Protein AF-A0A5S4V5I1-F1 (afdb_monomer)

InterPro domains:
  IPR013785 Aldolase-type TIM barrel [G3DSA:3.20.20.70] (1-71)
  IPR023885 4Fe4S-binding SPASM domain [PF13186] (3-56)

Structure (mmCIF, N/CA/C/O backbone):
data_AF-A0A5S4V5I1-F1
#
_entry.id   AF-A0A5S4V5I1-F1
#
loop_
_atom_site.group_PDB
_atom_site.id
_atom_site.type_symbol
_atom_site.label_atom_id
_atom_site.label_alt_id
_atom_site.label_comp_id
_atom_site.label_asym_id
_atom_site.label_entity_id
_atom_site.label_seq_id
_atom_site.pdbx_PDB_ins_code
_atom_site.Cartn_x
_atom_site.Cartn_y
_atom_site.Cartn_z
_atom_site.occupancy
_atom_site.B_iso_or_equiv
_atom_site.auth_seq_id
_atom_site.auth_comp_id
_atom_site.auth_asym_id
_atom_site.auth_atom_id
_atom_site.pdbx_PDB_model_num
ATOM 1 N N . SER A 1 1 ? 4.883 3.022 5.583 1.00 49.34 1 SER A N 1
ATOM 2 C CA . SER A 1 1 ? 4.275 4.260 6.101 1.00 49.34 1 SER A CA 1
ATOM 3 C C . SER A 1 1 ? 4.050 4.049 7.581 1.00 49.34 1 SER A C 1
ATOM 5 O O . SER A 1 1 ? 3.433 3.049 7.913 1.00 49.34 1 SER A O 1
ATOM 7 N N . PHE A 1 2 ? 4.632 4.866 8.455 1.00 54.59 2 PHE A N 1
ATOM 8 C CA . PHE A 1 2 ? 4.428 4.781 9.914 1.00 54.59 2 PHE A CA 1
ATOM 9 C C . PHE A 1 2 ? 3.633 5.980 10.451 1.00 54.59 2 PHE A C 1
ATOM 11 O O . PHE A 1 2 ? 3.350 6.042 11.640 1.00 54.59 2 PHE A O 1
ATOM 18 N N . ASP A 1 3 ? 3.236 6.883 9.552 1.00 66.19 3 ASP A N 1
ATOM 19 C CA . ASP A 1 3 ? 2.647 8.186 9.871 1.00 66.19 3 ASP A CA 1
ATOM 20 C C . ASP A 1 3 ? 1.151 8.244 9.511 1.00 66.19 3 ASP A C 1
ATOM 22 O O . ASP A 1 3 ? 0.535 9.304 9.531 1.00 66.19 3 ASP A O 1
ATOM 26 N N . THR A 1 4 ? 0.565 7.109 9.119 1.00 77.75 4 THR A N 1
ATOM 27 C CA . THR A 1 4 ? -0.816 7.014 8.634 1.00 77.75 4 THR A CA 1
ATOM 28 C C . THR A 1 4 ? -1.485 5.771 9.195 1.00 77.75 4 THR A C 1
ATOM 30 O O . THR A 1 4 ? -0.890 4.694 9.169 1.00 77.75 4 THR A O 1
ATOM 33 N N . PHE A 1 5 ? -2.733 5.912 9.618 1.00 87.44 5 PHE A N 1
ATOM 34 C CA . PHE A 1 5 ? -3.622 4.817 9.989 1.00 87.44 5 PHE A CA 1
ATOM 35 C C . PHE A 1 5 ? -4.951 4.975 9.244 1.00 87.44 5 PHE A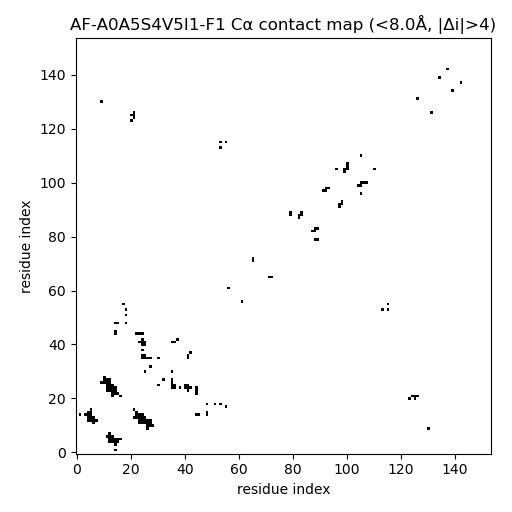 C 1
ATOM 37 O O . PHE A 1 5 ? -5.247 6.027 8.679 1.00 87.44 5 PHE A O 1
ATOM 44 N N . PHE A 1 6 ? -5.740 3.912 9.245 1.00 88.12 6 PHE A N 1
ATOM 45 C CA . PHE A 1 6 ? -7.091 3.868 8.713 1.00 88.12 6 PHE A CA 1
ATOM 46 C C . PHE A 1 6 ? -8.042 3.592 9.868 1.00 88.12 6 PHE A C 1
ATOM 48 O O . PHE A 1 6 ? -7.708 2.810 10.756 1.00 88.12 6 PHE A O 1
ATOM 55 N N . ILE A 1 7 ? -9.208 4.224 9.847 1.00 90.94 7 ILE A N 1
ATOM 56 C CA . ILE A 1 7 ? -10.314 3.903 10.745 1.00 90.94 7 ILE A CA 1
ATOM 57 C C . ILE A 1 7 ? -11.489 3.534 9.853 1.00 90.94 7 ILE A C 1
ATOM 59 O O . ILE A 1 7 ? -11.766 4.244 8.883 1.00 90.94 7 ILE A O 1
ATOM 63 N N . ASP A 1 8 ? -12.130 2.406 10.130 1.00 87.38 8 ASP A N 1
ATOM 64 C CA . ASP A 1 8 ? -13.376 2.058 9.456 1.00 87.38 8 ASP A CA 1
ATOM 65 C C . ASP A 1 8 ? -14.600 2.698 10.147 1.00 87.38 8 ASP A C 1
ATOM 67 O O . ASP A 1 8 ? -14.483 3.229 11.253 1.00 87.38 8 ASP A O 1
ATOM 71 N N . PRO A 1 9 ? -15.796 2.655 9.534 1.00 84.06 9 PRO A N 1
ATOM 72 C CA . PRO A 1 9 ? -17.003 3.222 10.143 1.00 84.06 9 PRO A CA 1
ATOM 73 C C . PRO A 1 9 ? -17.398 2.597 11.490 1.00 84.06 9 PRO A C 1
ATOM 75 O O . PRO A 1 9 ? -18.191 3.176 12.220 1.00 84.06 9 PRO A O 1
ATOM 78 N N . TYR A 1 10 ? -16.854 1.428 11.833 1.00 84.31 10 TYR A N 1
ATOM 79 C CA . TYR A 1 10 ? -17.135 0.718 13.079 1.00 84.31 10 TYR A CA 1
ATOM 80 C C . TYR A 1 10 ? -16.107 1.021 14.174 1.00 84.31 10 TYR A C 1
ATOM 82 O O . TYR A 1 10 ? -16.158 0.412 15.244 1.00 84.31 10 TYR A O 1
ATOM 90 N N . GLY A 1 11 ? -15.175 1.943 13.920 1.00 88.75 11 GLY A N 1
ATOM 91 C CA . GLY A 1 11 ? -14.157 2.380 14.868 1.00 88.75 11 GLY A CA 1
ATOM 92 C C . GLY A 1 11 ? -12.907 1.502 14.913 1.00 88.75 11 GLY A C 1
ATOM 93 O O . GLY A 1 11 ? -12.034 1.781 15.737 1.00 88.75 11 GLY A O 1
ATOM 94 N N . ASP A 1 12 ? -12.780 0.476 14.059 1.00 92.00 12 ASP A N 1
ATOM 95 C CA . ASP A 1 12 ? -11.571 -0.351 14.000 1.00 92.00 12 ASP A CA 1
ATOM 96 C C . ASP A 1 12 ? -10.417 0.451 13.394 1.00 92.00 12 ASP A C 1
ATOM 98 O O . ASP A 1 12 ? -10.490 0.927 12.258 1.00 92.00 12 ASP A O 1
ATOM 102 N N . VAL A 1 13 ? -9.315 0.543 14.134 1.00 92.50 13 VAL A N 1
ATOM 103 C CA . VAL A 1 13 ? -8.088 1.211 13.702 1.00 92.50 13 VAL A CA 1
ATOM 104 C C . VAL A 1 13 ? -7.139 0.185 13.098 1.00 92.50 13 VAL A C 1
ATOM 106 O O . VAL A 1 13 ? -6.832 -0.843 13.701 1.00 92.50 13 VAL A O 1
ATOM 109 N N . MET A 1 14 ? -6.628 0.477 11.908 1.00 91.31 14 MET A N 1
ATOM 110 C CA . MET A 1 14 ? -5.752 -0.397 11.130 1.00 91.31 14 MET A CA 1
ATOM 111 C C . MET A 1 14 ? -4.543 0.384 10.603 1.00 91.31 14 MET A C 1
ATOM 113 O O . MET A 1 14 ? -4.650 1.577 10.317 1.00 91.31 14 MET A O 1
ATOM 117 N N . PRO A 1 15 ? -3.378 -0.252 10.416 1.00 87.25 15 PRO A N 1
ATOM 118 C CA . PRO A 1 15 ? -2.183 0.431 9.913 1.00 87.25 15 PRO A CA 1
ATOM 119 C C . PRO A 1 15 ? -2.186 0.601 8.384 1.00 87.25 15 PRO A C 1
ATOM 121 O O . PRO A 1 15 ? -1.427 1.399 7.840 1.00 87.25 15 PRO A O 1
ATOM 124 N N . CYS A 1 16 ? -2.965 -0.213 7.669 1.00 81.69 16 CYS A N 1
ATOM 125 C CA . CYS A 1 16 ? -2.916 -0.348 6.220 1.00 81.69 16 CYS A CA 1
ATOM 126 C C . CYS A 1 16 ? -4.216 -0.990 5.722 1.00 81.69 16 CYS A C 1
ATOM 128 O O . CYS A 1 16 ? -4.673 -1.967 6.306 1.00 81.69 16 CYS A O 1
ATOM 130 N N . ASN A 1 17 ? -4.776 -0.476 4.627 1.00 79.94 17 ASN A N 1
ATOM 131 C CA . ASN A 1 17 ? -5.956 -1.032 3.957 1.00 79.94 17 ASN A CA 1
ATOM 132 C C . ASN A 1 17 ? -5.614 -2.042 2.839 1.00 79.94 17 ASN A C 1
ATOM 134 O O . ASN A 1 17 ? -6.513 -2.568 2.194 1.00 79.94 17 ASN A O 1
ATOM 138 N N . GLY A 1 18 ? -4.324 -2.274 2.573 1.00 78.19 18 GLY A N 1
ATOM 139 C CA . GLY A 1 18 ? -3.829 -3.183 1.530 1.00 78.19 18 GLY A CA 1
ATOM 140 C C . GLY A 1 18 ? -3.287 -4.520 2.051 1.00 78.19 18 GLY A C 1
ATOM 141 O O . GLY A 1 18 ? -2.712 -5.292 1.277 1.00 78.19 18 GLY A O 1
ATOM 142 N N . THR A 1 19 ? -3.404 -4.792 3.355 1.00 78.69 19 THR A N 1
ATOM 143 C CA . THR A 1 19 ? -3.048 -6.098 3.931 1.00 78.69 19 THR A CA 1
ATOM 144 C C . THR A 1 19 ? -3.960 -7.193 3.380 1.00 78.69 19 THR A C 1
ATOM 146 O O . THR A 1 19 ? -5.033 -6.917 2.848 1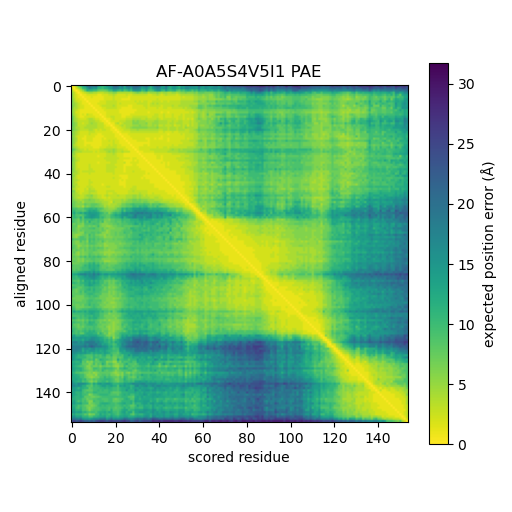.00 78.69 19 THR A O 1
ATOM 149 N N . LYS A 1 20 ? -3.497 -8.448 3.432 1.00 75.56 20 LYS A N 1
ATOM 150 C CA . LYS A 1 20 ? -4.284 -9.594 2.950 1.00 75.56 20 LYS A CA 1
ATOM 151 C C . LYS A 1 20 ? -5.548 -9.778 3.770 1.00 75.56 20 LYS A C 1
ATOM 153 O O . LYS A 1 20 ? -6.635 -9.882 3.217 1.00 75.56 20 LYS A O 1
ATOM 158 N N . ASP A 1 21 ? -5.364 -9.765 5.077 1.00 82.25 21 ASP A N 1
ATOM 159 C CA . ASP A 1 21 ? -6.436 -9.791 6.048 1.00 82.25 21 ASP A CA 1
ATOM 160 C C . ASP A 1 21 ? -6.548 -8.419 6.710 1.00 82.25 21 ASP A C 1
ATOM 162 O O . ASP A 1 21 ? -5.599 -7.626 6.708 1.00 82.25 21 ASP A O 1
ATOM 166 N N . LYS A 1 22 ? -7.717 -8.126 7.277 1.00 85.25 22 LYS A N 1
ATOM 167 C CA . LYS A 1 22 ? -7.926 -6.903 8.050 1.00 85.25 22 LYS A CA 1
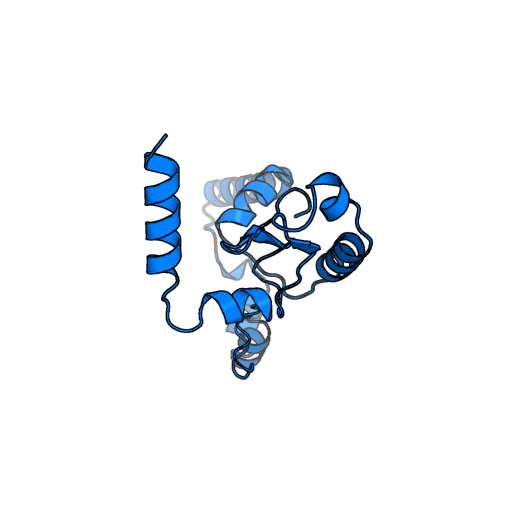ATOM 168 C C . LYS A 1 22 ? -7.152 -7.001 9.363 1.00 85.25 22 LYS A C 1
ATOM 170 O O . LYS A 1 22 ? -7.553 -7.703 10.286 1.00 85.25 22 LYS A O 1
ATOM 175 N N . GLU A 1 23 ? -6.027 -6.299 9.433 1.00 89.81 23 GLU A N 1
ATOM 176 C CA . GLU A 1 23 ? -5.158 -6.276 10.609 1.00 89.81 23 GLU A CA 1
ATOM 177 C C . GLU A 1 23 ? -5.594 -5.144 11.551 1.00 89.81 23 GLU A C 1
ATOM 179 O O . GLU A 1 23 ? -5.188 -3.990 11.395 1.00 89.81 23 GLU A O 1
ATOM 184 N N . VAL A 1 24 ? -6.459 -5.476 12.512 1.00 92.00 24 VAL A N 1
ATOM 185 C CA . VAL A 1 24 ? -7.025 -4.523 13.479 1.00 92.00 24 VAL A CA 1
ATOM 186 C C . VAL A 1 24 ? -6.069 -4.333 14.658 1.00 92.00 24 VAL A C 1
ATOM 188 O O . VAL A 1 24 ? -5.698 -5.291 15.328 1.00 92.00 24 VAL A O 1
ATOM 191 N N . MET A 1 25 ? -5.678 -3.084 14.915 1.00 93.50 25 MET A N 1
ATOM 192 C CA . MET A 1 25 ? -4.862 -2.688 16.074 1.00 93.50 25 MET A CA 1
ATOM 193 C C . MET A 1 25 ? -5.710 -2.469 17.329 1.00 93.50 25 MET A C 1
ATOM 195 O O . MET A 1 25 ? -5.210 -2.604 18.438 1.00 93.50 25 MET A O 1
ATOM 199 N N . GLY A 1 26 ? -6.983 -2.125 17.148 1.00 92.94 26 GLY A N 1
ATOM 200 C CA . GLY A 1 26 ? -7.957 -1.925 18.212 1.00 92.94 26 GLY A CA 1
ATOM 201 C C . GLY A 1 26 ? -9.202 -1.206 17.697 1.00 92.94 26 GLY A C 1
ATOM 202 O O . GLY A 1 26 ? -9.322 -0.982 16.496 1.00 92.94 26 GLY A O 1
ATOM 203 N N . ASN A 1 27 ? -10.107 -0.825 18.599 1.00 94.00 27 ASN A N 1
ATOM 204 C CA . ASN A 1 27 ? -11.376 -0.179 18.263 1.00 94.00 27 ASN A CA 1
ATOM 205 C C . ASN A 1 27 ? -11.662 1.005 19.199 1.00 94.00 27 ASN A C 1
ATOM 207 O O . ASN A 1 27 ? -11.701 0.820 20.415 1.00 94.00 27 ASN A O 1
ATOM 211 N N . LEU A 1 28 ? -11.887 2.197 18.644 1.00 93.06 28 LEU A N 1
ATOM 212 C CA . LEU A 1 28 ? -12.063 3.436 19.418 1.00 93.06 28 LEU A CA 1
ATOM 213 C C . LEU A 1 28 ? -13.375 3.518 20.206 1.00 93.06 28 LEU A C 1
ATOM 215 O O . LEU A 1 28 ? -13.480 4.339 21.111 1.00 93.06 28 LEU A O 1
ATOM 219 N N . ASN A 1 29 ? -14.352 2.657 19.922 1.00 90.56 29 ASN A N 1
ATOM 220 C CA . ASN A 1 29 ? -15.573 2.574 20.724 1.00 90.56 29 ASN A CA 1
ATOM 221 C C . ASN A 1 29 ? -15.334 1.894 22.081 1.00 90.56 29 ASN A C 1
ATOM 223 O O . ASN A 1 29 ? -16.151 2.031 22.987 1.00 90.56 29 ASN A O 1
ATOM 227 N N . ASN A 1 30 ? -14.228 1.153 22.222 1.00 92.12 30 ASN A N 1
ATOM 228 C CA . ASN A 1 30 ? -13.957 0.311 23.390 1.00 92.12 30 ASN A CA 1
ATOM 229 C C . ASN A 1 30 ? -12.750 0.771 24.219 1.00 92.12 30 ASN A C 1
ATOM 231 O O . ASN A 1 30 ? -12.571 0.294 25.336 1.00 92.12 30 ASN A O 1
ATOM 235 N N . GLN A 1 31 ? -11.894 1.631 23.668 1.00 93.88 31 GLN A N 1
ATOM 236 C CA . GLN A 1 31 ? -10.634 2.047 24.290 1.00 93.88 31 GLN A CA 1
ATOM 237 C C . GLN A 1 31 ? -10.227 3.437 23.812 1.00 93.88 31 GLN A C 1
ATOM 239 O O . GLN A 1 31 ? -10.561 3.855 22.700 1.00 93.88 31 GLN A O 1
ATOM 244 N N . SER A 1 32 ? -9.472 4.140 24.652 1.00 96.25 32 SER A N 1
ATOM 245 C CA . SER A 1 32 ? -8.881 5.420 24.278 1.00 96.25 32 SER A CA 1
ATOM 246 C C . SER A 1 32 ? -7.796 5.247 23.209 1.00 96.25 32 SER A C 1
ATOM 248 O O . SER A 1 32 ? -7.243 4.163 23.007 1.00 96.25 32 SER A O 1
ATOM 250 N N . TRP A 1 33 ? -7.457 6.346 22.529 1.00 94.56 33 TRP A N 1
ATOM 251 C CA . TRP A 1 33 ? -6.387 6.347 21.529 1.00 94.56 33 TRP A CA 1
ATOM 252 C C . TRP A 1 33 ? -5.048 5.862 22.099 1.00 94.56 33 TRP A C 1
ATOM 254 O O . TRP A 1 33 ? -4.349 5.095 21.443 1.00 94.56 33 TRP A O 1
ATOM 264 N N . ASP A 1 34 ? -4.689 6.304 23.307 1.00 95.44 34 ASP A N 1
ATOM 265 C CA . ASP A 1 34 ? -3.392 5.989 23.912 1.00 95.44 34 ASP A CA 1
ATOM 266 C C . ASP A 1 34 ? -3.278 4.506 24.292 1.00 95.44 34 ASP A C 1
ATOM 268 O O . ASP A 1 34 ? -2.267 3.868 23.990 1.00 95.44 34 ASP A O 1
ATOM 272 N N . GLU A 1 35 ? -4.347 3.935 24.859 1.00 96.38 35 GLU A N 1
ATOM 273 C CA . GLU A 1 35 ? -4.437 2.501 25.156 1.00 96.38 35 GLU A CA 1
ATOM 274 C C . GLU A 1 35 ? -4.314 1.669 23.878 1.00 96.38 35 GLU A C 1
ATOM 276 O O . GLU A 1 35 ? -3.498 0.749 23.811 1.00 96.38 35 GLU A O 1
ATOM 281 N N . LEU A 1 36 ? -5.053 2.045 22.831 1.00 95.00 36 LEU A N 1
ATOM 282 C CA . LEU A 1 36 ? -5.025 1.363 21.543 1.00 95.00 36 LEU A CA 1
ATOM 283 C C . LEU A 1 36 ? -3.642 1.429 20.905 1.00 95.00 36 LEU A C 1
ATOM 285 O O . LEU A 1 36 ? -3.094 0.409 20.484 1.00 95.00 36 LEU A O 1
ATOM 289 N N . TRP A 1 37 ? -3.074 2.629 20.798 1.00 93.25 37 TRP A N 1
ATOM 290 C CA . TRP A 1 37 ? -1.865 2.863 20.015 1.00 93.25 37 TRP A CA 1
ATOM 291 C C . TRP A 1 37 ? -0.631 2.207 20.641 1.00 93.25 37 TRP A C 1
ATOM 293 O O . TRP A 1 37 ? 0.229 1.689 19.912 1.00 93.25 37 TRP A O 1
ATOM 303 N N . ASN A 1 38 ? -0.575 2.176 21.975 1.00 94.00 38 ASN A N 1
ATOM 304 C CA . ASN A 1 38 ? 0.508 1.573 22.753 1.00 94.00 38 ASN A CA 1
ATOM 305 C C . ASN A 1 38 ? 0.235 0.112 23.163 1.00 94.00 38 ASN A C 1
ATOM 307 O O . ASN A 1 38 ? 1.054 -0.484 23.864 1.00 94.00 38 ASN A O 1
ATOM 311 N N . SER A 1 39 ? -0.872 -0.482 22.708 1.00 95.06 39 SER A N 1
ATOM 312 C CA . SER A 1 39 ? -1.223 -1.878 22.992 1.00 95.06 39 SER A CA 1
ATOM 313 C C . SER A 1 39 ? -0.241 -2.891 22.385 1.00 95.06 39 SER A C 1
ATOM 315 O O . SER A 1 39 ? 0.488 -2.628 21.416 1.00 95.06 39 SER A O 1
ATOM 317 N N . VAL A 1 40 ? -0.254 -4.104 22.944 1.00 96.06 40 VAL A N 1
ATOM 318 C CA . VAL A 1 40 ? 0.526 -5.244 22.441 1.00 96.06 40 VAL A CA 1
ATOM 319 C C . VAL A 1 40 ? 0.002 -5.685 21.071 1.00 96.06 40 VAL A C 1
ATOM 321 O O . VAL A 1 40 ? 0.784 -6.024 20.180 1.00 96.06 40 VAL A O 1
ATOM 324 N N . GLU A 1 41 ? -1.313 -5.633 20.879 1.00 93.75 41 GLU A N 1
ATOM 325 C CA . GLU A 1 41 ? -2.026 -5.922 19.639 1.00 93.75 41 GLU A CA 1
ATOM 326 C C . GLU A 1 41 ? -1.556 -4.999 18.512 1.00 93.75 41 GLU A C 1
ATOM 328 O O . GLU A 1 41 ? -1.127 -5.479 17.456 1.00 93.75 41 GLU A O 1
ATOM 333 N N . ALA A 1 42 ? -1.535 -3.686 18.759 1.00 93.12 42 ALA A N 1
ATOM 334 C CA . ALA A 1 42 ? -1.055 -2.706 17.794 1.00 93.12 42 ALA A CA 1
ATOM 335 C C . ALA A 1 42 ? 0.414 -2.940 17.421 1.00 93.12 42 ALA A C 1
ATOM 337 O O . ALA A 1 42 ? 0.779 -2.852 16.246 1.00 93.12 42 ALA A O 1
ATOM 338 N N . GLU A 1 43 ? 1.272 -3.295 18.382 1.00 93.50 43 GLU A N 1
ATOM 339 C CA . GLU A 1 43 ? 2.675 -3.585 18.082 1.00 93.50 43 GLU A CA 1
ATOM 340 C C . GLU A 1 43 ? 2.861 -4.887 17.290 1.00 93.50 43 GLU A C 1
ATOM 342 O O . GLU A 1 43 ? 3.692 -4.942 16.378 1.00 93.50 43 GLU A O 1
ATOM 347 N N . ASN A 1 44 ? 2.066 -5.921 17.567 1.00 93.69 44 ASN A N 1
ATOM 348 C CA . ASN A 1 44 ? 2.073 -7.160 16.787 1.00 93.69 44 ASN A CA 1
ATOM 349 C C . ASN A 1 44 ? 1.656 -6.907 15.334 1.00 93.69 44 ASN A C 1
ATOM 351 O O . ASN A 1 44 ? 2.322 -7.368 14.403 1.00 93.69 44 ASN A O 1
ATOM 355 N N . VAL A 1 45 ? 0.607 -6.112 15.132 1.00 92.44 45 VAL A N 1
ATOM 356 C CA . VAL A 1 45 ? 0.148 -5.692 13.807 1.00 92.44 45 VAL A CA 1
ATOM 357 C C . VAL A 1 45 ? 1.212 -4.848 13.091 1.00 92.44 45 VAL A C 1
ATOM 359 O O . VAL A 1 45 ? 1.540 -5.116 11.932 1.00 92.44 45 VAL A O 1
ATOM 362 N N . ARG A 1 46 ? 1.851 -3.890 13.777 1.00 90.50 46 ARG A N 1
ATOM 363 C CA . ARG A 1 46 ? 2.963 -3.106 13.207 1.00 90.50 46 ARG A CA 1
ATOM 364 C C . ARG A 1 46 ? 4.135 -3.988 12.782 1.00 90.50 46 ARG A C 1
ATOM 366 O O . ARG A 1 46 ? 4.699 -3.756 11.714 1.00 90.50 46 ARG A O 1
ATOM 373 N N . LYS A 1 47 ? 4.501 -5.011 13.563 1.00 91.19 47 LYS A N 1
ATOM 374 C CA . LYS A 1 47 ? 5.548 -5.979 13.185 1.00 91.19 47 LYS A CA 1
ATOM 375 C C . LYS A 1 47 ? 5.199 -6.725 11.898 1.00 91.19 47 LYS A C 1
ATOM 377 O O . LYS A 1 47 ? 6.055 -6.807 11.023 1.00 91.19 47 LYS A O 1
ATOM 382 N N . LYS A 1 48 ? 3.953 -7.189 11.743 1.00 89.06 48 LYS A N 1
ATOM 383 C CA . LYS A 1 48 ? 3.496 -7.828 10.497 1.00 89.06 48 LYS A CA 1
ATOM 384 C C . LYS A 1 48 ? 3.640 -6.889 9.301 1.00 89.06 48 LYS A C 1
ATOM 386 O O . LYS A 1 48 ? 4.226 -7.262 8.292 1.00 89.06 48 LYS A O 1
ATOM 391 N N . VAL A 1 49 ? 3.166 -5.649 9.428 1.00 86.56 49 VAL A N 1
ATOM 392 C CA . VAL A 1 49 ? 3.204 -4.675 8.325 1.00 86.56 49 VAL A CA 1
ATOM 393 C C . VAL A 1 49 ? 4.630 -4.250 7.970 1.00 86.56 49 VAL A C 1
ATOM 395 O O . VAL A 1 49 ? 4.920 -4.061 6.792 1.00 86.56 49 VAL A O 1
ATOM 398 N N . ARG A 1 50 ? 5.547 -4.153 8.945 1.00 85.62 50 ARG A N 1
ATOM 399 C CA . ARG A 1 50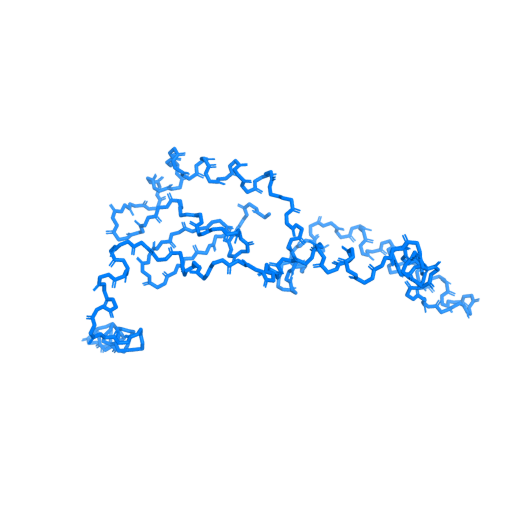 ? 6.979 -3.881 8.688 1.00 85.62 50 ARG A CA 1
ATOM 400 C C . ARG A 1 50 ? 7.643 -4.950 7.817 1.00 85.62 50 ARG A C 1
ATOM 402 O O . ARG A 1 50 ? 8.618 -4.639 7.142 1.00 85.62 50 ARG A O 1
ATOM 409 N N . CYS A 1 51 ? 7.122 -6.173 7.840 1.00 87.00 51 CYS A N 1
ATOM 410 C CA . CYS A 1 51 ? 7.614 -7.305 7.062 1.00 87.00 51 CYS A CA 1
ATOM 411 C C . CYS A 1 51 ? 6.689 -7.669 5.888 1.00 87.00 51 CYS A C 1
ATOM 413 O O . CYS A 1 51 ? 6.852 -8.738 5.309 1.00 87.00 51 CYS A O 1
ATOM 415 N N . CYS A 1 52 ? 5.717 -6.815 5.550 1.00 82.44 52 CYS A N 1
ATOM 416 C CA . CYS A 1 52 ? 4.804 -7.056 4.438 1.00 82.44 52 CYS A CA 1
ATOM 417 C C . CYS A 1 52 ? 5.546 -6.946 3.100 1.00 82.44 52 CYS A C 1
ATOM 419 O O . CYS A 1 52 ? 6.201 -5.940 2.832 1.00 82.44 52 CYS A O 1
ATOM 421 N N . ASP A 1 53 ? 5.395 -7.965 2.260 1.00 79.69 53 ASP A N 1
ATOM 422 C CA . ASP A 1 53 ? 6.043 -8.137 0.957 1.00 79.69 53 ASP A CA 1
ATOM 423 C C . ASP A 1 53 ? 5.084 -7.923 -0.225 1.00 79.69 53 ASP A C 1
ATOM 425 O O . ASP A 1 53 ? 5.440 -8.156 -1.376 1.00 79.69 53 ASP A O 1
ATOM 429 N N . ARG A 1 54 ? 3.858 -7.449 0.035 1.00 76.31 54 ARG A N 1
ATOM 430 C CA . ARG A 1 54 ? 2.846 -7.238 -1.014 1.00 76.31 54 ARG A CA 1
ATOM 431 C C . ARG A 1 54 ? 3.174 -6.089 -1.974 1.00 76.31 54 ARG A C 1
ATOM 433 O O . ARG A 1 54 ? 2.452 -5.919 -2.951 1.00 76.31 54 ARG A O 1
ATOM 440 N N . ASP A 1 55 ? 4.192 -5.275 -1.672 1.00 74.19 55 ASP A N 1
ATOM 441 C CA . ASP A 1 55 ? 4.649 -4.131 -2.479 1.00 74.19 55 ASP A CA 1
ATOM 442 C C . ASP A 1 55 ? 3.503 -3.235 -2.998 1.00 74.19 55 ASP A C 1
ATOM 444 O O . ASP A 1 55 ? 3.543 -2.673 -4.097 1.00 74.19 55 ASP A O 1
ATOM 448 N N . CYS A 1 56 ? 2.452 -3.088 -2.182 1.00 74.88 56 CYS A N 1
ATOM 449 C CA . CYS A 1 56 ? 1.274 -2.306 -2.525 1.00 74.88 56 CYS A CA 1
ATOM 450 C C . CYS A 1 56 ? 1.670 -0.847 -2.770 1.00 74.88 56 CYS A C 1
ATOM 452 O O . CYS A 1 56 ? 2.275 -0.198 -1.913 1.00 74.88 56 CYS A O 1
ATOM 454 N N . TRP A 1 57 ? 1.246 -0.294 -3.904 1.00 69.81 57 TRP A N 1
ATOM 455 C CA . TRP A 1 57 ? 1.376 1.127 -4.186 1.00 69.81 57 TRP A CA 1
ATOM 456 C C . TRP A 1 57 ? 0.008 1.705 -4.529 1.00 69.81 57 TRP A C 1
ATOM 458 O O . TRP A 1 57 ? -0.773 1.117 -5.274 1.00 69.81 57 TRP A O 1
ATOM 468 N N . MET A 1 58 ? -0.293 2.872 -3.971 1.00 67.75 58 MET A N 1
ATOM 469 C CA . MET A 1 58 ? -1.452 3.666 -4.352 1.00 67.75 58 MET A CA 1
ATOM 470 C C . MET A 1 58 ? -0.979 5.055 -4.755 1.00 67.75 58 MET A C 1
ATOM 472 O O . MET A 1 58 ? -0.044 5.592 -4.162 1.00 67.75 58 MET A O 1
ATOM 476 N N . ILE A 1 59 ? -1.652 5.679 -5.724 1.00 62.41 59 ILE A N 1
ATOM 477 C CA . ILE A 1 59 ? -1.316 7.038 -6.189 1.00 62.41 59 ILE A CA 1
ATOM 478 C C . ILE A 1 59 ? -1.232 8.021 -5.002 1.00 62.41 59 ILE A C 1
ATOM 480 O O . ILE A 1 59 ? -0.313 8.837 -4.940 1.00 62.41 59 ILE A O 1
ATOM 484 N N . GLY A 1 60 ? -2.117 7.876 -4.006 1.00 66.44 60 GLY A N 1
ATOM 485 C CA . GLY A 1 60 ? -2.121 8.696 -2.789 1.00 66.44 60 GLY A CA 1
ATOM 486 C C . GLY A 1 60 ? -0.920 8.485 -1.855 1.00 66.44 60 GLY A C 1
ATOM 487 O O . GLY A 1 60 ? -0.478 9.434 -1.215 1.00 66.44 60 GLY A O 1
ATOM 488 N N . SER A 1 61 ? -0.335 7.283 -1.802 1.00 69.12 61 SER A N 1
ATOM 489 C CA . SER A 1 61 ? 0.833 6.993 -0.953 1.00 69.12 61 SER A CA 1
ATOM 490 C C . SER A 1 61 ? 2.168 7.314 -1.633 1.00 69.12 61 SER A C 1
ATOM 492 O O . SER A 1 61 ? 3.191 7.443 -0.957 1.00 69.12 61 SER A O 1
ATOM 494 N N . VAL A 1 62 ? 2.177 7.469 -2.962 1.00 77.00 62 VAL A N 1
ATOM 495 C CA . VAL A 1 62 ? 3.388 7.788 -3.733 1.00 77.00 62 VAL A CA 1
ATOM 496 C C . VAL A 1 62 ? 3.861 9.215 -3.468 1.00 77.00 62 VAL A C 1
ATOM 498 O O . VAL A 1 62 ? 5.059 9.423 -3.304 1.00 77.00 62 VAL A O 1
ATOM 501 N N . SER A 1 63 ? 2.957 10.193 -3.362 1.00 82.00 63 SER A N 1
ATOM 502 C CA . SER A 1 63 ? 3.347 11.596 -3.151 1.00 82.00 63 SER A CA 1
ATOM 503 C C . SER A 1 63 ? 4.147 11.811 -1.849 1.00 82.00 63 SER A C 1
ATOM 505 O O . SER A 1 63 ? 5.260 12.340 -1.928 1.00 82.00 63 SER A O 1
ATOM 507 N N . PRO A 1 64 ? 3.700 11.349 -0.660 1.00 80.94 64 PRO A N 1
ATOM 508 C CA . PRO A 1 64 ? 4.507 11.435 0.562 1.00 80.94 64 PRO A CA 1
ATOM 509 C C . PRO A 1 64 ? 5.858 10.716 0.449 1.00 80.94 64 PRO A C 1
ATOM 511 O O . PRO A 1 64 ? 6.878 11.231 0.907 1.00 80.94 64 PRO A O 1
ATOM 514 N N . ALA A 1 65 ? 5.896 9.550 -0.206 1.00 82.31 65 ALA A N 1
ATOM 515 C CA . ALA A 1 65 ? 7.138 8.814 -0.428 1.00 82.31 65 ALA A CA 1
ATOM 516 C C . ALA A 1 65 ? 8.106 9.581 -1.348 1.00 82.31 65 ALA A C 1
ATOM 518 O O . ALA A 1 65 ? 9.300 9.657 -1.058 1.00 82.31 65 ALA A O 1
ATOM 519 N N . MET A 1 66 ? 7.606 10.202 -2.419 1.00 86.88 66 MET A N 1
ATOM 520 C CA . MET A 1 66 ? 8.408 11.040 -3.314 1.00 86.88 66 MET A CA 1
ATOM 521 C C . MET A 1 66 ? 8.975 12.259 -2.589 1.00 86.88 66 MET A C 1
ATOM 523 O O . MET A 1 66 ? 10.152 12.555 -2.768 1.00 86.88 66 MET A O 1
ATOM 527 N N . HIS A 1 67 ? 8.184 12.927 -1.742 1.00 87.06 67 HIS A N 1
ATOM 528 C CA . HIS A 1 67 ? 8.668 14.046 -0.927 1.00 87.06 67 HIS A CA 1
ATOM 529 C C . HIS A 1 67 ? 9.737 13.602 0.075 1.00 87.06 67 HIS A C 1
ATOM 531 O O . HIS A 1 67 ? 10.787 14.233 0.181 1.00 87.06 67 HIS A O 1
ATOM 537 N N . LYS A 1 68 ? 9.517 12.478 0.767 1.00 88.12 68 LYS A N 1
ATOM 538 C CA . LYS A 1 68 ? 10.485 11.919 1.721 1.00 88.12 68 LYS A CA 1
ATOM 539 C C . LYS A 1 68 ? 11.816 11.563 1.063 1.00 88.12 68 LYS A C 1
ATOM 541 O O . LYS A 1 68 ? 12.876 11.783 1.641 1.00 88.12 68 LYS A O 1
ATOM 546 N N . TYR A 1 69 ? 11.766 11.024 -0.151 1.00 89.25 69 TYR A N 1
ATOM 547 C CA . TYR A 1 69 ? 12.942 10.602 -0.905 1.00 89.25 69 TYR A CA 1
ATOM 548 C C . TYR A 1 69 ? 13.216 11.511 -2.102 1.00 89.25 69 TYR A C 1
ATOM 550 O O . TYR A 1 69 ? 13.617 11.002 -3.146 1.00 89.25 69 TYR A O 1
ATOM 558 N N . ILE A 1 70 ? 13.046 12.833 -1.954 1.00 94.69 70 ILE A N 1
ATOM 559 C CA . ILE A 1 70 ? 13.060 13.822 -3.054 1.00 94.69 70 ILE A CA 1
ATOM 560 C C . ILE A 1 70 ? 14.276 13.726 -3.984 1.00 94.69 70 ILE A C 1
ATOM 562 O O . ILE A 1 70 ? 14.167 13.964 -5.185 1.00 94.69 70 ILE A O 1
ATOM 566 N N . TRP A 1 71 ? 15.423 13.285 -3.468 1.00 96.25 71 TRP A N 1
ATOM 567 C CA . TRP A 1 71 ? 16.638 13.066 -4.252 1.00 96.25 71 TRP A CA 1
ATOM 568 C C . TRP A 1 71 ? 16.471 12.028 -5.369 1.00 96.25 71 TRP A C 1
ATOM 570 O O . TRP A 1 71 ? 17.073 12.175 -6.429 1.00 96.25 71 TRP A O 1
ATOM 580 N N . LYS A 1 72 ? 15.637 10.998 -5.173 1.00 94.25 72 LYS A N 1
ATOM 581 C CA . LYS A 1 72 ? 15.359 9.964 -6.182 1.00 94.25 72 LYS A CA 1
ATOM 582 C C . LYS A 1 72 ? 14.619 10.536 -7.406 1.00 94.25 72 LYS A C 1
ATOM 584 O O . LYS A 1 72 ? 15.171 10.428 -8.503 1.00 94.25 72 LYS A O 1
ATOM 589 N N . PRO A 1 73 ? 13.433 11.171 -7.276 1.00 94.62 73 PRO A N 1
ATOM 590 C CA . PRO A 1 73 ? 12.773 11.806 -8.408 1.00 94.62 73 PRO A CA 1
ATOM 591 C C . PRO A 1 73 ? 13.558 13.011 -8.937 1.00 94.62 73 PRO A C 1
ATOM 593 O O . PRO A 1 73 ? 13.599 13.189 -10.148 1.00 94.62 73 PRO A O 1
ATOM 596 N N . ALA A 1 74 ? 14.245 13.793 -8.095 1.00 96.56 74 ALA A N 1
ATOM 597 C CA . ALA A 1 74 ? 15.069 14.909 -8.568 1.00 96.56 74 ALA A CA 1
ATOM 598 C C . ALA A 1 74 ? 16.199 14.437 -9.499 1.00 96.56 74 ALA A C 1
ATOM 600 O O . ALA A 1 74 ? 16.383 14.995 -10.581 1.00 96.56 74 ALA A O 1
ATOM 601 N N . TRP A 1 75 ? 16.910 13.368 -9.127 1.00 97.12 75 TRP A N 1
ATOM 602 C CA . TRP A 1 75 ? 17.939 12.765 -9.975 1.00 97.12 75 TRP A CA 1
ATOM 603 C C . TRP A 1 75 ? 17.358 12.176 -11.266 1.00 97.12 75 TRP A C 1
ATOM 605 O O . TRP A 1 75 ? 17.915 12.359 -12.351 1.00 97.12 75 TRP A O 1
ATOM 615 N N . TRP A 1 76 ? 16.204 11.511 -11.175 1.00 94.69 76 TRP A N 1
ATOM 616 C CA . TRP A 1 76 ? 15.499 11.005 -12.351 1.00 94.69 76 TRP A CA 1
ATOM 617 C C . TRP A 1 76 ? 15.120 12.144 -13.313 1.00 94.69 76 TRP A C 1
ATOM 619 O O . TRP A 1 76 ? 15.427 12.069 -14.501 1.00 94.69 76 TRP A O 1
ATOM 629 N N . VAL A 1 77 ? 14.552 13.243 -12.808 1.00 95.44 77 VAL A N 1
ATOM 630 C CA . VAL A 1 77 ? 14.203 14.423 -13.616 1.00 95.44 77 VAL A CA 1
ATOM 631 C C . VAL A 1 77 ? 15.450 15.042 -14.239 1.00 95.44 77 VAL A C 1
ATOM 633 O O . VAL A 1 77 ? 15.453 15.332 -15.433 1.00 95.44 77 VAL A O 1
ATOM 636 N N . PHE A 1 78 ? 16.522 15.216 -13.463 1.00 96.25 78 PHE A N 1
ATOM 637 C CA . PHE A 1 78 ? 17.780 15.772 -13.955 1.00 96.25 78 PHE A CA 1
ATOM 638 C C . PHE A 1 78 ? 18.343 14.953 -15.124 1.00 96.25 78 PHE A C 1
ATOM 640 O O . PHE A 1 78 ? 18.569 15.497 -16.205 1.00 96.25 78 PHE A O 1
ATOM 647 N N . THR A 1 79 ? 18.498 13.638 -14.943 1.00 94.31 79 THR A N 1
ATOM 648 C CA . THR A 1 79 ? 19.040 12.735 -15.975 1.00 94.31 79 THR A CA 1
ATOM 649 C C . THR A 1 79 ? 18.211 12.756 -17.259 1.00 94.31 79 THR A C 1
ATOM 651 O O . THR A 1 79 ? 18.769 12.838 -18.354 1.00 94.31 79 THR A O 1
ATOM 654 N N . HIS A 1 80 ? 16.882 12.766 -17.149 1.00 94.81 80 HIS A N 1
ATOM 655 C CA . HIS A 1 80 ? 15.994 12.788 -18.312 1.00 94.81 80 HIS A CA 1
ATOM 656 C C . HIS A 1 80 ? 15.942 14.157 -18.988 1.00 94.81 80 HIS A C 1
ATOM 658 O O . HIS A 1 80 ? 15.813 14.232 -20.211 1.00 94.81 80 HIS A O 1
ATOM 664 N N . LYS A 1 81 ? 16.110 15.243 -18.230 1.00 95.44 81 LYS A N 1
ATOM 665 C CA . LYS A 1 81 ? 16.200 16.588 -18.797 1.00 95.44 81 LYS A CA 1
ATOM 666 C C . LYS A 1 81 ? 17.499 16.779 -19.574 1.00 95.44 81 LYS A C 1
ATOM 668 O O . LYS A 1 81 ? 17.457 17.275 -20.694 1.00 95.44 81 LYS A O 1
ATOM 673 N N . VAL A 1 82 ? 18.624 16.296 -19.042 1.00 95.75 82 VAL A N 1
ATOM 674 C CA . VAL A 1 82 ? 19.907 16.249 -19.762 1.00 95.75 82 VAL A CA 1
ATOM 675 C C . VAL A 1 82 ? 19.776 15.408 -21.036 1.00 95.75 82 VAL A C 1
ATOM 677 O O . VAL A 1 82 ? 20.097 15.884 -22.121 1.00 95.75 82 VAL A O 1
ATOM 680 N N . LYS A 1 83 ? 19.218 14.195 -20.937 1.00 93.31 83 LYS A N 1
ATOM 681 C CA . LYS A 1 83 ? 18.960 13.316 -22.090 1.00 93.31 83 LYS A CA 1
ATOM 682 C C . LYS A 1 83 ? 18.119 14.000 -23.172 1.00 93.31 83 LYS A C 1
ATOM 684 O O . LYS A 1 83 ? 18.447 13.887 -24.349 1.00 93.31 83 LYS A O 1
ATOM 689 N N . SER A 1 84 ? 17.083 14.738 -22.771 1.00 93.88 84 SER A N 1
ATOM 690 C CA . SER A 1 84 ? 16.226 15.499 -23.684 1.00 93.88 84 SER A CA 1
ATOM 691 C C . SER A 1 84 ? 16.960 16.634 -24.393 1.00 93.88 84 SER A C 1
ATOM 693 O O . SER A 1 84 ? 16.689 16.875 -25.566 1.00 93.88 84 SER A O 1
ATOM 695 N N . ILE A 1 85 ? 17.882 17.322 -23.713 1.00 95.19 85 ILE A N 1
ATOM 696 C CA . ILE A 1 85 ? 18.695 18.390 -24.317 1.00 95.19 85 ILE A CA 1
ATOM 697 C C . ILE A 1 85 ? 19.600 17.821 -25.418 1.00 95.19 85 ILE A C 1
ATOM 699 O O . ILE A 1 85 ? 19.762 18.444 -26.462 1.00 95.19 85 ILE A O 1
ATOM 703 N N . PHE A 1 86 ? 20.117 16.605 -25.234 1.00 94.94 86 PHE A N 1
ATOM 704 C CA . PHE A 1 86 ? 20.926 15.898 -26.234 1.00 94.94 86 PHE A CA 1
ATOM 705 C C . PHE A 1 86 ? 20.094 15.108 -27.267 1.00 94.94 86 PHE A C 1
ATOM 707 O O . PHE A 1 86 ? 20.612 14.211 -27.928 1.00 94.94 86 PHE A O 1
ATOM 714 N N . GLY A 1 87 ? 18.799 15.415 -27.415 1.00 92.00 87 GLY A N 1
ATOM 715 C CA . GLY A 1 87 ? 17.919 14.820 -28.431 1.00 92.00 87 GLY A CA 1
ATOM 716 C C . GLY A 1 87 ? 17.389 13.418 -28.105 1.00 92.00 87 GLY A C 1
ATOM 717 O O . GLY A 1 87 ? 16.649 12.836 -28.899 1.00 92.00 87 GLY A O 1
ATOM 718 N N . GLY A 1 88 ? 17.719 12.866 -26.937 1.00 90.69 88 GLY A N 1
ATOM 719 C CA . GLY A 1 88 ? 17.158 11.606 -26.460 1.00 90.69 88 GLY A CA 1
ATOM 720 C C . GLY A 1 88 ? 15.727 11.769 -25.942 1.00 90.69 88 GLY A C 1
ATOM 721 O O . GLY A 1 88 ? 15.344 12.815 -25.429 1.00 90.69 88 GLY A O 1
ATOM 722 N N . LYS A 1 89 ? 14.922 10.708 -26.027 1.00 90.38 89 LYS A N 1
ATOM 723 C CA . LYS A 1 89 ? 13.577 10.656 -25.429 1.00 90.38 89 LYS A CA 1
ATOM 724 C C . LYS A 1 89 ? 13.539 9.645 -24.289 1.00 90.38 89 LYS A C 1
ATOM 726 O O . LYS A 1 89 ? 14.336 8.703 -24.262 1.00 90.38 89 LYS A O 1
ATOM 731 N N . TYR A 1 90 ? 12.611 9.845 -23.356 1.00 90.38 90 TYR A N 1
ATOM 732 C CA . TYR A 1 90 ? 12.273 8.812 -22.383 1.00 90.38 90 TYR A CA 1
ATOM 733 C C . TYR A 1 90 ? 11.760 7.564 -23.108 1.00 90.38 90 TYR A C 1
ATOM 735 O O . TYR A 1 90 ? 10.994 7.664 -24.069 1.00 90.38 90 TYR A O 1
ATOM 743 N N . SER A 1 91 ? 12.174 6.394 -22.635 1.00 91.50 91 SER A N 1
ATOM 744 C CA . SER A 1 91 ? 11.682 5.103 -23.091 1.00 91.50 91 SER A CA 1
ATOM 745 C C . SER A 1 91 ? 11.293 4.249 -21.894 1.00 91.50 91 SER A C 1
ATOM 747 O O . SER A 1 91 ? 12.078 4.054 -20.969 1.00 91.50 91 SER A O 1
ATOM 749 N N . MET A 1 92 ? 10.102 3.650 -21.932 1.00 92.75 92 MET A N 1
ATOM 750 C CA . MET A 1 92 ? 9.672 2.711 -20.888 1.00 92.75 92 MET A CA 1
ATOM 751 C C . MET A 1 92 ? 10.628 1.517 -20.738 1.00 92.75 92 MET A C 1
ATOM 753 O O . MET A 1 92 ? 10.768 0.969 -19.645 1.00 92.75 92 MET A O 1
ATOM 757 N N . TYR A 1 93 ? 11.343 1.158 -21.811 1.00 94.31 93 TYR A N 1
ATOM 758 C CA . TYR A 1 93 ? 12.339 0.086 -21.829 1.00 94.31 93 TYR A CA 1
ATOM 759 C C . TYR A 1 93 ? 13.636 0.449 -21.100 1.00 94.31 93 TYR A C 1
ATOM 761 O O . TYR A 1 93 ? 14.561 -0.357 -21.076 1.00 94.31 93 TYR A O 1
ATOM 769 N N . GLU A 1 94 ? 13.731 1.627 -20.486 1.00 91.88 94 GLU A N 1
ATOM 770 C CA . GLU A 1 94 ? 14.752 1.932 -19.479 1.00 91.88 94 GLU A CA 1
ATOM 771 C C . GLU A 1 94 ? 14.534 1.104 -18.201 1.00 91.88 94 GLU A C 1
ATOM 773 O O . GLU A 1 94 ? 15.501 0.732 -17.530 1.00 91.88 94 GLU A O 1
ATOM 778 N N . ASN A 1 95 ? 13.293 0.686 -17.932 1.00 92.75 95 ASN A N 1
ATOM 779 C CA . ASN A 1 95 ? 12.956 -0.213 -16.834 1.00 92.75 95 ASN A CA 1
ATOM 780 C C . ASN A 1 95 ? 13.291 -1.669 -17.182 1.00 92.75 95 ASN A C 1
ATOM 782 O O . ASN A 1 95 ? 12.878 -2.186 -18.224 1.00 92.75 95 ASN A O 1
ATOM 786 N N . LYS A 1 96 ? 14.007 -2.352 -16.277 1.00 94.06 96 LYS A N 1
ATOM 787 C CA . LYS A 1 96 ? 14.423 -3.756 -16.439 1.00 94.06 96 LYS A CA 1
ATOM 788 C C . LYS A 1 96 ? 13.230 -4.674 -16.716 1.00 94.06 96 LYS A C 1
ATOM 790 O O . LYS A 1 96 ? 13.266 -5.403 -17.699 1.00 94.06 96 LYS A O 1
ATOM 795 N N . ILE A 1 97 ? 12.160 -4.551 -15.930 1.00 92.12 97 ILE A N 1
ATOM 796 C CA . ILE A 1 97 ? 10.975 -5.408 -16.058 1.00 92.12 97 ILE A CA 1
ATOM 797 C C . ILE A 1 97 ? 10.275 -5.257 -17.418 1.00 92.12 97 ILE A C 1
ATOM 799 O O . ILE A 1 97 ? 9.843 -6.243 -18.002 1.00 92.12 97 ILE A O 1
ATOM 803 N N . CYS A 1 98 ? 10.244 -4.044 -17.987 1.00 94.19 98 CYS A N 1
ATOM 804 C CA . CYS A 1 98 ? 9.678 -3.808 -19.319 1.00 94.19 98 CYS A CA 1
ATOM 805 C C . CYS A 1 98 ? 10.502 -4.494 -20.418 1.00 94.19 98 CYS A C 1
ATOM 807 O O . C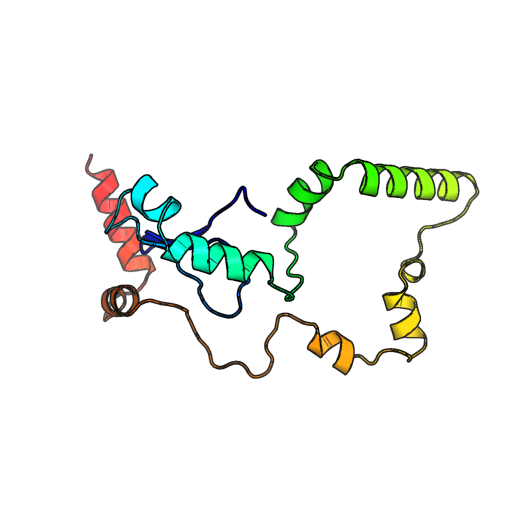YS A 1 98 ? 9.934 -4.989 -21.389 1.00 94.19 98 CYS A O 1
ATOM 809 N N . ARG A 1 99 ? 11.837 -4.530 -20.275 1.00 96.25 99 ARG A N 1
ATOM 810 C CA . ARG A 1 99 ? 12.712 -5.274 -21.195 1.00 96.25 99 ARG A CA 1
ATOM 811 C C . ARG A 1 99 ? 12.530 -6.775 -21.029 1.00 96.25 99 ARG A C 1
ATOM 813 O O . ARG A 1 99 ? 12.355 -7.461 -22.019 1.00 96.25 99 ARG A O 1
ATOM 820 N N . GLU A 1 100 ? 12.532 -7.269 -19.796 1.00 95.88 100 GLU A N 1
ATOM 821 C CA . GLU A 1 100 ? 12.405 -8.702 -19.515 1.00 95.88 100 GLU A CA 1
ATOM 822 C C . GLU A 1 100 ? 11.067 -9.273 -19.982 1.00 95.88 100 GLU A C 1
ATOM 824 O O . GLU A 1 100 ? 11.053 -10.350 -20.573 1.00 95.88 100 GLU A O 1
ATOM 829 N N . TYR A 1 101 ? 9.976 -8.528 -19.806 1.00 95.06 101 TYR A N 1
ATOM 830 C CA . TYR A 1 101 ? 8.671 -8.907 -20.338 1.00 95.06 101 TYR A CA 1
ATOM 831 C C . TYR A 1 101 ? 8.652 -8.915 -21.874 1.00 95.06 101 TYR A C 1
ATOM 833 O O . TYR A 1 101 ? 8.244 -9.900 -22.483 1.00 95.06 101 TYR A O 1
ATOM 841 N N . ARG A 1 102 ? 9.152 -7.851 -22.524 1.00 94.94 102 ARG A N 1
ATOM 842 C CA . ARG A 1 102 ? 9.246 -7.781 -23.996 1.00 94.94 102 ARG A CA 1
ATOM 843 C C . ARG A 1 102 ? 10.104 -8.909 -24.572 1.00 94.94 102 ARG A C 1
ATOM 845 O O . ARG A 1 102 ? 9.753 -9.476 -25.600 1.00 94.94 102 ARG A O 1
ATOM 852 N N . ASP A 1 103 ? 11.225 -9.205 -23.923 1.00 96.12 103 ASP A N 1
ATOM 853 C CA . ASP A 1 103 ? 12.196 -10.207 -24.364 1.00 96.12 103 ASP A CA 1
ATOM 854 C C . ASP A 1 103 ? 11.757 -11.644 -23.996 1.00 96.12 103 ASP A C 1
ATOM 856 O O . ASP A 1 103 ? 12.509 -12.588 -24.227 1.00 96.12 103 ASP A O 1
ATOM 860 N N . GLY A 1 104 ? 10.568 -11.822 -23.403 1.00 94.88 104 GLY A N 1
ATOM 861 C CA . GLY A 1 104 ? 10.002 -13.126 -23.046 1.00 94.88 104 GLY A CA 1
ATOM 862 C C . GLY A 1 104 ? 10.679 -13.824 -21.863 1.00 94.88 104 GLY A C 1
ATOM 863 O O . GLY A 1 104 ? 10.431 -15.003 -21.631 1.00 94.88 104 GLY A O 1
ATOM 864 N N . LYS A 1 105 ? 11.532 -13.119 -21.107 1.00 95.75 105 LYS A N 1
ATOM 865 C CA . LYS A 1 105 ? 12.198 -13.648 -19.901 1.00 95.75 105 LYS A CA 1
ATOM 866 C C . LYS A 1 105 ? 11.257 -13.753 -18.708 1.00 95.75 105 LYS A C 1
ATOM 868 O O . LYS A 1 105 ? 11.527 -14.527 -17.800 1.00 95.75 105 LYS A O 1
ATOM 873 N N . VAL A 1 106 ? 10.206 -12.937 -18.705 1.00 94.25 106 VAL A N 1
ATOM 874 C CA . VAL A 1 106 ? 9.140 -12.947 -17.705 1.00 94.25 106 VAL A CA 1
ATOM 875 C C . VAL A 1 106 ? 7.817 -13.067 -18.4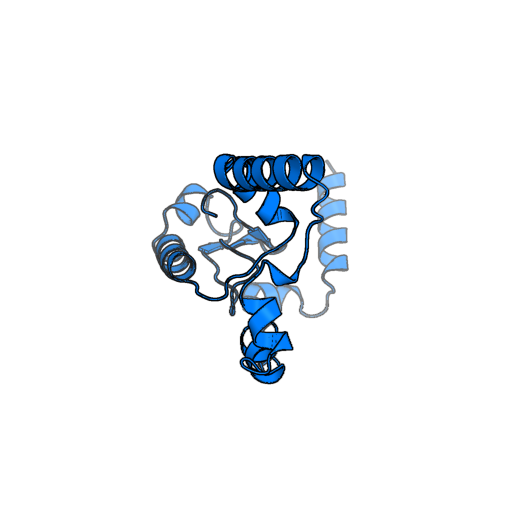47 1.00 94.25 106 VAL A C 1
ATOM 877 O O . VAL A 1 106 ? 7.532 -12.280 -19.350 1.00 94.25 106 VAL A O 1
ATOM 880 N N . SER A 1 107 ? 7.012 -14.053 -18.073 1.00 93.56 107 SER A N 1
ATOM 881 C CA . SER A 1 107 ? 5.679 -14.275 -18.626 1.00 93.56 107 SER A CA 1
ATOM 882 C C . SER A 1 107 ? 4.633 -13.362 -17.984 1.00 93.56 107 SER A C 1
ATOM 884 O O . SER A 1 107 ? 4.797 -12.855 -16.872 1.00 93.56 107 SER A O 1
ATOM 886 N N . LYS A 1 108 ? 3.503 -13.179 -18.675 1.00 89.50 108 LYS A N 1
ATOM 887 C CA . LYS A 1 108 ? 2.348 -12.467 -18.114 1.00 89.50 108 LYS A CA 1
ATOM 888 C C . LYS A 1 108 ? 1.849 -13.134 -16.829 1.00 89.50 108 LYS A C 1
ATOM 890 O O . LYS A 1 108 ? 1.533 -12.435 -15.877 1.00 89.50 108 LYS A O 1
ATOM 895 N N . ASP A 1 109 ? 1.826 -14.464 -16.788 1.00 88.31 109 ASP A N 1
ATOM 896 C CA . ASP A 1 109 ? 1.359 -15.208 -15.617 1.00 88.31 109 ASP A CA 1
ATOM 897 C C . ASP A 1 109 ? 2.269 -15.005 -14.399 1.00 88.31 109 ASP A C 1
ATOM 899 O O . ASP A 1 109 ? 1.781 -14.956 -13.273 1.00 88.31 109 ASP A O 1
ATOM 903 N N . GLU A 1 110 ? 3.581 -14.856 -14.600 1.00 87.25 110 GLU A N 1
ATOM 904 C CA . GLU A 1 110 ? 4.516 -14.500 -13.526 1.00 87.25 110 GLU A CA 1
ATOM 905 C C . GLU A 1 110 ? 4.281 -13.080 -13.007 1.00 87.25 110 GLU A C 1
ATOM 907 O O . GLU A 1 110 ? 4.233 -12.889 -11.796 1.00 87.25 110 GLU A O 1
ATOM 912 N N . LEU A 1 111 ? 4.063 -12.102 -13.894 1.00 85.81 111 LEU A N 1
ATOM 913 C CA . LEU A 1 111 ? 3.710 -10.737 -13.480 1.00 85.81 111 LEU A CA 1
ATOM 914 C C . LEU A 1 111 ? 2.377 -10.698 -12.731 1.00 85.81 111 LEU A C 1
ATOM 916 O O . LEU A 1 111 ? 2.256 -10.042 -11.699 1.00 85.81 111 LEU A O 1
ATOM 920 N N . ASP A 1 112 ? 1.384 -11.425 -13.232 1.00 83.31 112 ASP A N 1
ATOM 921 C CA . ASP A 1 112 ? 0.060 -11.493 -12.632 1.00 83.31 112 ASP A CA 1
ATOM 922 C C . ASP A 1 112 ? 0.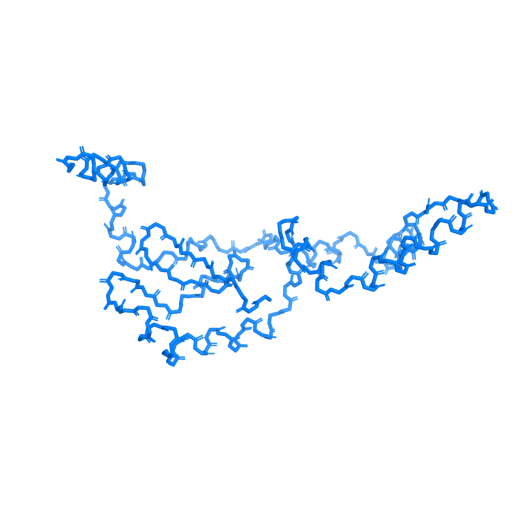087 -12.152 -11.243 1.00 83.31 112 ASP A C 1
ATOM 924 O O . ASP A 1 112 ? -0.735 -11.800 -10.400 1.00 83.31 112 ASP A O 1
ATOM 928 N N . LYS A 1 113 ? 1.024 -13.074 -10.972 1.00 79.88 113 LYS A N 1
ATOM 929 C CA . LYS A 1 113 ? 1.233 -13.653 -9.629 1.00 79.88 113 LYS A CA 1
ATOM 930 C C . LYS A 1 113 ? 1.778 -12.644 -8.619 1.00 79.88 113 LYS A C 1
ATOM 932 O O . LYS A 1 113 ? 1.559 -12.823 -7.428 1.00 79.88 113 LYS A O 1
ATOM 937 N N . CYS A 1 114 ? 2.474 -11.604 -9.076 1.00 75.50 114 CYS A N 1
ATOM 938 C CA . CYS A 1 114 ? 2.916 -10.498 -8.227 1.00 75.50 114 CYS A CA 1
ATOM 939 C C . CYS A 1 114 ? 1.797 -9.479 -7.960 1.00 75.50 114 CYS A C 1
ATOM 941 O O . CYS A 1 114 ? 1.986 -8.556 -7.171 1.00 75.50 114 CYS A O 1
ATOM 943 N N . SER A 1 115 ? 0.645 -9.602 -8.628 1.00 72.00 115 SER A N 1
ATOM 944 C CA . SER A 1 115 ? -0.500 -8.744 -8.350 1.00 72.00 115 SER A CA 1
ATOM 945 C C . SER A 1 115 ? -1.036 -9.017 -6.948 1.00 72.00 115 SER A C 1
ATOM 947 O O . SER A 1 115 ? -1.199 -10.162 -6.537 1.00 72.00 115 SER A O 1
ATOM 949 N N . THR A 1 116 ? -1.406 -7.952 -6.242 1.00 64.75 116 THR A N 1
ATOM 950 C CA . THR A 1 116 ? -2.173 -8.041 -4.992 1.00 64.75 116 THR A CA 1
ATOM 951 C C . THR A 1 116 ? -3.606 -8.527 -5.221 1.00 64.75 116 THR A C 1
ATOM 953 O O . THR A 1 116 ? -4.324 -8.801 -4.260 1.00 64.75 116 THR A O 1
ATOM 956 N N . CYS A 1 117 ? -4.032 -8.639 -6.487 1.00 63.41 117 CYS A N 1
ATOM 957 C CA . CYS A 1 117 ? -5.283 -9.265 -6.875 1.00 63.41 117 CYS A CA 1
ATOM 958 C C . CYS A 1 117 ? -5.166 -10.776 -6.674 1.00 63.41 117 CYS A C 1
ATOM 960 O O . CYS A 1 117 ? -4.692 -11.520 -7.535 1.00 63.41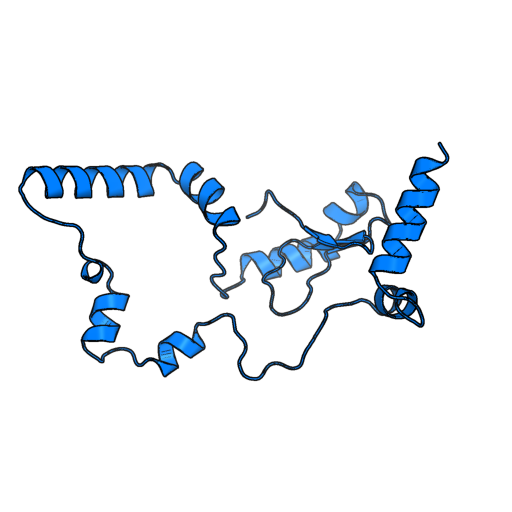 117 CYS A O 1
ATOM 962 N N . ASP A 1 118 ? -5.605 -11.228 -5.510 1.00 63.78 118 ASP A N 1
ATOM 963 C CA . ASP A 1 118 ? -5.677 -12.638 -5.190 1.00 63.78 118 ASP A CA 1
ATOM 964 C C . ASP A 1 118 ? -6.746 -13.325 -6.066 1.00 63.78 118 ASP A C 1
ATOM 966 O O . ASP A 1 118 ? -7.907 -13.445 -5.675 1.00 63.78 118 ASP A O 1
ATOM 970 N N . LYS A 1 119 ? -6.355 -13.804 -7.257 1.00 58.69 119 LYS A N 1
ATOM 971 C CA . LYS A 1 119 ? -7.257 -14.405 -8.267 1.00 58.69 119 LYS A CA 1
ATOM 972 C C . LYS A 1 119 ? -8.144 -15.548 -7.739 1.00 58.69 119 LYS A C 1
ATOM 974 O O . LYS A 1 119 ? -9.150 -15.857 -8.363 1.00 58.69 119 LYS A O 1
ATOM 979 N N . ASN A 1 120 ? -7.772 -16.158 -6.608 1.00 53.78 120 ASN A N 1
ATOM 980 C CA . ASN A 1 120 ? -8.464 -17.281 -5.969 1.00 53.78 120 ASN A CA 1
ATOM 981 C C . ASN A 1 120 ? -8.688 -17.087 -4.453 1.00 53.78 120 ASN A C 1
ATOM 983 O O . ASN A 1 120 ? -8.850 -18.081 -3.743 1.00 53.78 120 ASN A O 1
ATOM 987 N N . CYS A 1 121 ? -8.629 -15.864 -3.907 1.00 56.44 121 CYS A N 1
ATOM 988 C CA . CYS A 1 121 ? -8.877 -15.707 -2.468 1.00 56.44 121 CYS A CA 1
ATOM 989 C C . CYS A 1 121 ? -10.355 -15.850 -2.107 1.00 56.44 121 CYS A C 1
ATOM 991 O O . CYS A 1 121 ? -11.252 -15.421 -2.829 1.00 56.44 121 CYS A O 1
ATOM 993 N N . ILE A 1 122 ? -10.579 -16.435 -0.931 1.00 60.16 122 ILE A N 1
ATOM 994 C CA . ILE A 1 122 ? -11.878 -16.451 -0.265 1.00 60.16 122 ILE A CA 1
ATOM 995 C C . ILE A 1 122 ? -12.225 -15.001 0.075 1.00 60.16 122 ILE A C 1
ATOM 997 O O . ILE A 1 122 ? -11.391 -14.280 0.623 1.00 60.16 122 ILE A O 1
ATOM 1001 N N . VAL A 1 123 ? -13.445 -14.573 -0.253 1.00 63.53 123 VAL A N 1
ATOM 1002 C CA . VAL A 1 123 ? -13.938 -13.238 0.100 1.00 63.53 123 VAL A CA 1
ATOM 1003 C C . VAL A 1 123 ? -13.917 -13.101 1.624 1.00 63.53 123 VAL A C 1
ATOM 1005 O O . VAL A 1 123 ? -14.732 -13.702 2.319 1.00 63.53 123 VAL A O 1
ATOM 1008 N N . ASN A 1 124 ? -12.972 -12.317 2.139 1.00 68.56 124 ASN A N 1
ATOM 1009 C CA . ASN A 1 124 ? -12.882 -11.940 3.542 1.00 68.56 124 ASN A CA 1
ATOM 1010 C C . ASN A 1 124 ? -13.131 -10.433 3.631 1.00 68.56 124 ASN A C 1
ATOM 1012 O O . ASN A 1 124 ? -12.290 -9.633 3.231 1.00 68.56 124 ASN A O 1
ATOM 1016 N N . ASN A 1 125 ? -14.304 -10.044 4.129 1.00 70.38 125 ASN A N 1
ATOM 1017 C CA . ASN A 1 125 ? -14.640 -8.632 4.326 1.00 70.38 125 ASN A CA 1
ATOM 1018 C C . ASN A 1 125 ? -13.949 -8.026 5.560 1.00 70.38 125 ASN A C 1
ATOM 1020 O O . ASN A 1 125 ? -14.090 -6.833 5.816 1.00 70.38 125 ASN A O 1
ATOM 1024 N N . GLY A 1 126 ? -13.229 -8.844 6.336 1.00 69.44 126 GLY A N 1
ATOM 1025 C CA . GLY A 1 126 ? -12.481 -8.421 7.508 1.00 69.44 126 GLY A CA 1
ATOM 1026 C C . GLY A 1 126 ? -13.342 -7.946 8.675 1.00 69.44 126 GLY A C 1
ATOM 1027 O O . GLY A 1 126 ? -12.796 -7.511 9.681 1.00 69.44 126 GLY A O 1
ATOM 1028 N N . LEU A 1 127 ? -14.671 -7.983 8.577 1.00 77.25 127 LEU A N 1
ATOM 1029 C CA . LEU A 1 127 ? -15.533 -7.452 9.625 1.00 77.25 127 LEU A CA 1
ATOM 1030 C C . LEU A 1 127 ? -15.413 -8.296 10.897 1.00 77.25 127 LEU A C 1
ATOM 1032 O O . LEU A 1 127 ? -15.467 -9.528 10.841 1.00 77.25 127 LEU A O 1
ATOM 1036 N N . SER A 1 128 ? -15.287 -7.623 12.042 1.00 75.81 128 SER A N 1
ATOM 1037 C CA . SER A 1 128 ? -15.396 -8.275 13.347 1.00 75.81 128 SER A CA 1
ATOM 1038 C C . SER A 1 128 ? -16.809 -8.840 13.540 1.00 75.81 128 SER A C 1
ATOM 1040 O O . SER A 1 128 ? -17.755 -8.404 12.880 1.00 75.81 128 SER A O 1
ATOM 1042 N N . GLU A 1 129 ? -16.991 -9.784 14.465 1.00 82.25 129 GLU A N 1
ATOM 1043 C CA . GLU A 1 129 ? -18.332 -10.299 14.786 1.00 82.25 129 GLU A CA 1
ATOM 1044 C C . GLU A 1 129 ? -19.273 -9.189 15.279 1.00 82.25 129 GLU A C 1
ATOM 1046 O O . GLU A 1 129 ? -20.453 -9.180 14.934 1.00 82.25 129 GLU A O 1
ATOM 1051 N N . ALA A 1 130 ? -18.743 -8.193 15.997 1.00 77.12 130 ALA A N 1
ATOM 1052 C CA . ALA A 1 130 ? -19.502 -7.016 16.407 1.00 77.12 130 ALA A CA 1
ATOM 1053 C C . ALA A 1 130 ? -19.947 -6.171 15.199 1.00 77.12 130 ALA A C 1
ATOM 1055 O O . ALA A 1 130 ? -21.120 -5.818 15.096 1.00 77.12 130 ALA A O 1
ATOM 1056 N N . SER A 1 131 ? -19.048 -5.900 14.246 1.00 75.19 131 SER A N 1
ATOM 1057 C CA . SER A 1 131 ? -19.384 -5.162 13.020 1.00 75.19 131 SER A CA 1
ATOM 1058 C C . SER A 1 131 ? -20.384 -5.928 12.149 1.00 75.19 131 SER A C 1
ATOM 1060 O O . SER A 1 131 ? -21.303 -5.337 11.589 1.00 7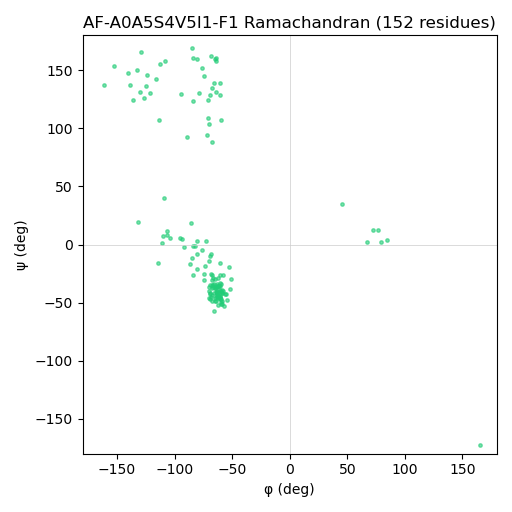5.19 131 SER A O 1
ATOM 1062 N N . LYS A 1 132 ? -20.258 -7.261 12.064 1.00 83.06 132 LYS A N 1
ATOM 1063 C CA . LYS A 1 132 ? -21.238 -8.111 11.370 1.00 83.06 132 LYS A CA 1
ATOM 1064 C C . LYS A 1 132 ? -22.609 -8.039 12.035 1.00 83.06 132 LYS A C 1
ATOM 1066 O O . LYS A 1 132 ? -23.603 -7.952 11.325 1.00 83.06 132 LYS A O 1
ATOM 1071 N N . ALA A 1 133 ? -22.663 -8.042 13.368 1.00 84.50 133 ALA A N 1
ATOM 1072 C CA . ALA A 1 133 ? -23.912 -7.932 14.118 1.00 84.50 133 ALA A CA 1
ATOM 1073 C C . ALA A 1 133 ? -24.632 -6.595 13.869 1.00 84.50 133 ALA A C 1
ATOM 1075 O O . ALA A 1 133 ? -25.856 -6.574 13.778 1.00 84.50 133 ALA A O 1
ATOM 1076 N N . GLN A 1 134 ? -23.892 -5.494 13.699 1.00 77.38 134 GLN A N 1
ATOM 1077 C CA . GLN A 1 134 ? -24.479 -4.181 13.390 1.00 77.38 134 GLN A CA 1
ATOM 1078 C C . GLN A 1 134 ? -25.142 -4.123 12.005 1.00 77.38 134 GLN A C 1
ATOM 1080 O O . GLN A 1 134 ? -26.114 -3.395 11.823 1.00 77.38 134 GLN A O 1
ATOM 1085 N N . LEU A 1 135 ? -24.658 -4.925 11.054 1.00 79.94 135 LEU A N 1
ATOM 1086 C CA . LEU A 1 135 ? -25.215 -5.044 9.702 1.00 79.94 135 LEU A CA 1
ATOM 1087 C C . LEU A 1 135 ? -26.401 -6.017 9.606 1.00 79.94 135 LEU A C 1
ATOM 1089 O O . LEU A 1 135 ? -26.965 -6.213 8.528 1.00 79.94 135 LEU A O 1
ATOM 1093 N N . VAL A 1 136 ? -26.796 -6.665 10.705 1.00 84.19 136 VAL A N 1
ATOM 1094 C CA . VAL A 1 136 ? -27.942 -7.580 10.691 1.00 84.19 136 VAL A CA 1
ATOM 1095 C C . VAL A 1 136 ? -29.229 -6.773 10.535 1.00 84.19 136 VAL A C 1
ATOM 1097 O O . VAL A 1 136 ? -29.678 -6.096 11.457 1.00 84.19 136 VAL A O 1
ATOM 1100 N N . GLY A 1 137 ? -29.849 -6.880 9.359 1.00 83.62 137 GLY A N 1
ATOM 1101 C CA . GLY A 1 137 ? -31.145 -6.263 9.072 1.00 83.62 137 GLY A CA 1
ATOM 1102 C C . GLY A 1 137 ? -31.103 -4.758 8.800 1.00 83.62 137 GLY A C 1
ATOM 1103 O O . GLY A 1 137 ? -32.166 -4.143 8.781 1.00 83.62 137 GLY A O 1
ATOM 1104 N N . LYS A 1 138 ? -29.913 -4.179 8.592 1.00 83.19 138 LYS A N 1
ATOM 1105 C CA . LYS A 1 138 ? -29.709 -2.776 8.201 1.00 83.19 138 LYS A CA 1
ATOM 1106 C C . LYS A 1 138 ? -28.585 -2.660 7.177 1.00 83.19 138 LYS A C 1
ATOM 1108 O O . LYS A 1 138 ? -27.630 -3.437 7.228 1.00 83.19 138 LYS A O 1
ATOM 1113 N N . THR A 1 139 ? -28.671 -1.695 6.269 1.00 83.31 139 THR A N 1
ATOM 1114 C CA . THR A 1 139 ? -27.557 -1.362 5.370 1.00 83.31 139 THR A CA 1
ATOM 1115 C C . THR A 1 139 ? -26.576 -0.406 6.050 1.00 83.31 139 THR A C 1
ATOM 1117 O O . THR A 1 139 ? -26.903 0.254 7.037 1.00 83.31 139 THR A O 1
ATOM 1120 N N . GLY A 1 140 ? -25.346 -0.327 5.535 1.00 78.12 140 GLY A N 1
ATOM 1121 C CA . GLY A 1 140 ? -24.350 0.610 6.062 1.00 78.12 140 GLY A CA 1
ATOM 1122 C C . GLY A 1 140 ? -24.795 2.070 5.920 1.00 78.12 140 GLY A C 1
ATOM 1123 O O . GLY A 1 140 ? -24.556 2.873 6.815 1.00 78.12 140 GLY A O 1
ATOM 1124 N N . GLU A 1 141 ? -25.498 2.401 4.835 1.00 83.75 141 GLU A N 1
ATOM 1125 C CA . GLU A 1 141 ? -26.051 3.736 4.588 1.00 83.75 141 GLU A CA 1
ATOM 1126 C C . GLU A 1 141 ? -27.097 4.118 5.640 1.00 83.75 141 GLU A C 1
ATOM 1128 O O . GLU A 1 141 ? -27.065 5.231 6.154 1.00 83.75 141 GLU A O 1
ATOM 1133 N N . GLU A 1 142 ? -27.973 3.186 6.027 1.00 86.62 142 GLU A N 1
ATOM 1134 C CA . GLU A 1 142 ? -28.991 3.431 7.056 1.00 86.62 142 GLU A CA 1
ATOM 1135 C C . GLU A 1 142 ? -28.376 3.731 8.430 1.00 86.62 142 GLU A C 1
ATOM 1137 O O . GLU A 1 142 ? -28.926 4.526 9.194 1.00 86.62 142 GLU A O 1
ATOM 1142 N N . ILE A 1 143 ? -27.239 3.103 8.748 1.00 83.25 143 ILE A N 1
ATOM 1143 C CA . ILE A 1 143 ? -26.489 3.369 9.982 1.00 83.25 143 ILE A CA 1
ATOM 1144 C C . ILE A 1 143 ? -25.904 4.785 9.935 1.00 83.25 143 ILE A C 1
ATOM 1146 O O . ILE A 1 143 ? -26.101 5.557 10.872 1.00 83.25 143 ILE A O 1
ATOM 1150 N N . VAL A 1 144 ? -25.245 5.147 8.830 1.00 83.06 144 VAL A N 1
ATOM 1151 C CA . VAL A 1 144 ? -24.633 6.474 8.647 1.00 83.06 144 VAL A CA 1
ATOM 1152 C C . VAL A 1 144 ? -25.684 7.586 8.675 1.00 83.06 144 VAL A C 1
ATOM 1154 O O . VAL A 1 144 ? -25.497 8.591 9.358 1.00 83.06 144 VAL A O 1
ATOM 1157 N N . ASP A 1 145 ? -26.813 7.405 7.992 1.00 88.19 145 ASP A N 1
ATOM 1158 C CA . ASP A 1 145 ? -27.900 8.386 7.965 1.00 88.19 145 ASP A CA 1
ATOM 1159 C C . ASP A 1 145 ? -28.515 8.615 9.354 1.00 88.19 145 ASP A C 1
ATOM 1161 O O . ASP A 1 145 ? -28.932 9.733 9.676 1.00 88.19 145 ASP A O 1
ATOM 1165 N N . ALA A 1 146 ? -28.599 7.566 10.178 1.00 88.19 146 ALA A N 1
ATOM 1166 C CA . ALA A 1 146 ? -29.074 7.675 11.552 1.00 88.19 146 ALA A CA 1
ATOM 1167 C C . ALA A 1 146 ? -28.087 8.462 12.428 1.00 88.19 146 ALA A C 1
ATOM 1169 O O . ALA A 1 146 ? -28.516 9.368 13.143 1.00 88.19 146 ALA A O 1
ATOM 1170 N N . ASP A 1 147 ? -26.789 8.170 12.316 1.00 85.31 147 ASP A N 1
ATOM 1171 C CA . ASP A 1 147 ? -25.728 8.867 13.053 1.00 85.31 147 ASP A CA 1
ATOM 1172 C C . ASP A 1 147 ? -25.656 10.354 12.683 1.00 85.31 147 ASP A C 1
ATOM 1174 O O . ASP A 1 147 ? -25.617 11.213 13.564 1.00 85.31 147 ASP A O 1
ATOM 1178 N N . ILE A 1 148 ? -25.721 10.685 11.386 1.00 88.50 148 ILE A N 1
ATOM 1179 C CA . ILE A 1 148 ? -25.736 12.080 10.915 1.00 88.50 148 ILE A CA 1
ATOM 1180 C C . ILE A 1 148 ? -26.953 12.817 11.475 1.00 88.50 148 ILE A C 1
ATOM 1182 O O . ILE A 1 148 ? -26.826 13.933 11.974 1.00 88.50 148 ILE A O 1
ATOM 1186 N N . LYS A 1 149 ? -28.143 12.202 11.425 1.00 93.06 149 LYS A N 1
ATOM 1187 C CA . LYS A 1 149 ? -29.356 12.809 11.991 1.00 93.06 149 LYS A CA 1
ATOM 1188 C C . LYS A 1 149 ? -29.231 13.070 13.483 1.00 93.06 149 LYS A C 1
ATOM 1190 O O . LYS A 1 149 ? -29.801 14.051 13.943 1.00 93.06 149 LYS A O 1
ATOM 1195 N N . GLU A 1 150 ? -28.552 12.205 14.228 1.00 91.38 150 GLU A N 1
ATOM 1196 C CA . GLU A 1 150 ? -28.339 12.404 15.659 1.00 91.38 150 GLU A CA 1
ATOM 1197 C C . GLU A 1 150 ? -27.373 13.563 15.920 1.00 91.38 150 GLU A C 1
ATOM 1199 O O . GLU A 1 150 ? -27.698 14.457 16.693 1.00 91.38 150 GLU A O 1
ATOM 1204 N N . GLN A 1 151 ? -26.253 13.620 15.194 1.00 86.00 151 GLN A N 1
ATOM 1205 C CA . GLN A 1 151 ? -25.278 14.715 15.296 1.00 86.00 151 GLN A CA 1
ATOM 1206 C C . GLN A 1 151 ? -25.864 16.080 14.900 1.00 86.00 151 GLN A C 1
ATOM 1208 O O . GLN A 1 151 ? -25.431 17.105 15.410 1.00 86.00 151 GLN A O 1
ATOM 1213 N N . MET A 1 152 ? -26.855 16.111 14.003 1.00 89.94 152 MET A N 1
ATOM 1214 C CA . MET A 1 152 ? -27.535 17.341 13.571 1.00 89.94 152 MET A CA 1
ATOM 1215 C C . MET A 1 152 ? -28.654 17.819 14.516 1.00 89.94 152 MET A C 1
ATOM 1217 O O . MET A 1 152 ? -29.307 18.819 14.211 1.00 89.94 152 MET A O 1
ATOM 1221 N N . LYS A 1 153 ? -28.945 17.097 15.608 1.00 87.62 153 LYS A N 1
ATOM 1222 C CA . LYS A 1 153 ? -29.922 17.532 16.626 1.00 87.62 153 LYS A CA 1
ATOM 1223 C C . LYS A 1 153 ? -29.321 18.471 17.677 1.00 87.62 153 LYS A C 1
ATOM 1225 O O . LYS A 1 153 ? -30.094 19.057 18.436 1.00 87.62 153 LYS A O 1
ATOM 1230 N N . GLU A 1 154 ? -27.997 18.595 17.719 1.00 53.06 154 GLU A N 1
ATOM 1231 C CA . GLU A 1 154 ? -27.261 19.609 18.491 1.00 53.06 154 GLU A CA 1
ATOM 1232 C C . GLU A 1 154 ? -27.082 20.905 17.687 1.00 53.06 154 GLU A C 1
ATOM 1234 O O . GLU A 1 154 ? -27.162 21.987 18.315 1.00 53.06 154 GLU A O 1
#

Sequence (154 aa):
SFDTFFIDPYGDVMPCNGTKDKEVMGNLNNQSWDELWNSVEAENVRKKVRCCDRDCWMIGSVSPAMHKYIWKPAWWVFTHKVKSIFGGKYSMYENKICREYRDGKVSKDELDKCSTCDKNCIVNNGLSEASKAQLVGKTGEEIVDADIKEQMKE

Mean predicted aligned error: 9.23 Å

Secondary structure (DSSP, 8-state):
--S--EE-TT-EEES-SSSSS----EETTTS-HHHHHTSHHHHHHHHHHHT--S----HHHHHHHHHHTTHHHHHHHHHHHHHHHTT----GGGSHHHHHHHTTSS-HHHHHHTSS--TT--------HHHHHHTTTS-HHHHHHHHHHHHTT-

Organism: NCBI:txid39491

Radius of gyration: 22.04 Å; Cα contacts (8 Å, |Δi|>4): 101; chains: 1; bounding box: 52×37×54 Å

pLDDT: mean 85.15, std 10.8, range [49.34, 97.12]

Solvent-accessible surface area (backbone atoms only — not comparable to full-atom values): 9500 Å² total; per-residue (Å²): 127,91,88,56,71,45,68,50,100,81,34,40,32,23,68,56,93,82,55,96,60,69,54,64,30,39,41,61,87,80,42,54,70,67,60,32,66,72,29,70,55,22,49,54,46,50,55,52,60,77,68,59,81,68,79,82,81,48,82,80,60,46,54,62,50,46,63,76,44,40,68,58,61,50,49,51,52,49,56,51,50,54,38,42,74,74,74,43,76,93,56,74,66,76,40,66,67,54,41,33,42,74,71,64,77,42,53,70,69,61,56,52,68,67,41,82,65,62,90,81,61,78,93,71,87,56,67,49,72,68,56,52,57,68,48,63,94,45,56,73,65,61,53,52,55,51,52,52,56,56,66,69,74,114

Foldseek 3Di:
DQPDWDADPQQFIARDPLDPAGQTLDGVVVDPPVCSCPDPSNVVRVVCVVPDPLPDDDPVVVVVVCVVPVVVVVVVVVVQVVCVVVVHHDDPVVDPVVVCDVVVVADPVNVVVSHSPPVDDDDDPNDDPVRVVVPVPHDPVRVVVVVVVVVVVD